Protein AF-A0A1E5NYR9-F1 (afdb_monomer_lite)

InterPro domains:
  IPR059832 PA14_33160 family [PF27144] (4-61)

Sequence (67 aa):
MTDDLATLNLQKINNFMATVGAEGFDQSIAEQVDRARAAQASGDTREAIAISSKVLQRLGNMERGGV

Foldseek 3Di:
DLLVLLVVLLVVVVVLCVVVDPVLDDPVLVVLSVVLVVCSVVVVSVSNNVSSVVSVVVSVCCVVVPD

pLDDT: mean 85.4, std 12.21, range [44.09, 96.19]

Structure (mmCIF, N/CA/C/O backbone):
data_AF-A0A1E5NYR9-F1
#
_entry.id   AF-A0A1E5NYR9-F1
#
loop_
_atom_site.group_PDB
_atom_site.id
_atom_site.type_symbol
_atom_site.label_atom_id
_atom_site.label_alt_id
_atom_site.label_comp_id
_atom_site.label_asym_id
_atom_site.label_entity_id
_atom_site.label_seq_id
_atom_site.pdbx_PDB_ins_code
_atom_site.Cartn_x
_atom_site.Cartn_y
_atom_site.Cartn_z
_atom_site.occupancy
_atom_site.B_iso_or_equiv
_atom_site.auth_seq_id
_atom_site.auth_comp_id
_atom_site.auth_asym_id
_atom_site.auth_atom_id
_atom_site.pdbx_PDB_model_num
ATOM 1 N N . MET A 1 1 ? -5.393 9.681 12.257 1.00 60.59 1 MET A N 1
ATOM 2 C CA . MET A 1 1 ? -4.927 9.919 10.872 1.00 60.59 1 MET A CA 1
ATOM 3 C C . MET A 1 1 ? -4.011 8.796 10.369 1.00 60.59 1 MET A C 1
ATOM 5 O O . MET A 1 1 ? -3.178 9.014 9.502 1.00 60.59 1 MET A O 1
ATOM 9 N N . THR A 1 2 ? -4.132 7.571 10.890 1.00 63.41 2 THR A N 1
ATOM 10 C CA . THR A 1 2 ? -3.464 6.388 10.318 1.00 63.41 2 THR A CA 1
ATOM 11 C C . THR A 1 2 ? -4.117 5.971 9.000 1.00 63.41 2 THR A C 1
ATOM 13 O O . THR A 1 2 ? -3.433 5.521 8.088 1.00 63.41 2 THR A O 1
ATOM 16 N N . ASP A 1 3 ? -5.425 6.186 8.871 1.00 68.44 3 ASP A N 1
ATOM 17 C CA . ASP A 1 3 ? -6.211 5.844 7.681 1.00 68.44 3 ASP A CA 1
ATOM 18 C C . ASP A 1 3 ? -5.788 6.659 6.458 1.00 68.44 3 ASP A C 1
ATOM 20 O O . ASP A 1 3 ? -5.656 6.119 5.357 1.00 68.44 3 ASP A O 1
ATOM 24 N N . ASP A 1 4 ? -5.443 7.929 6.675 1.00 84.75 4 ASP A N 1
ATOM 25 C CA . ASP A 1 4 ? -4.839 8.786 5.658 1.00 84.75 4 ASP A CA 1
ATOM 26 C C . ASP A 1 4 ? -3.497 8.225 5.173 1.00 84.75 4 ASP A C 1
ATOM 28 O O . ASP A 1 4 ? -3.227 8.211 3.974 1.00 84.75 4 ASP A O 1
ATOM 32 N N . LEU A 1 5 ? -2.661 7.707 6.080 1.00 89.56 5 LEU A N 1
ATOM 33 C CA . LEU A 1 5 ? -1.343 7.179 5.723 1.00 89.56 5 LEU A CA 1
ATOM 34 C C . LEU A 1 5 ? -1.436 5.878 4.912 1.00 89.56 5 LEU A C 1
ATOM 36 O O . LEU A 1 5 ? -0.716 5.733 3.924 1.00 89.56 5 LEU A O 1
ATOM 40 N N . ALA A 1 6 ? -2.330 4.956 5.287 1.00 91.12 6 ALA A N 1
ATOM 41 C CA . ALA A 1 6 ? -2.595 3.745 4.502 1.00 91.12 6 ALA A CA 1
ATOM 42 C C . ALA A 1 6 ? -3.063 4.104 3.082 1.00 91.12 6 ALA A C 1
ATOM 44 O O . ALA A 1 6 ? -2.507 3.614 2.093 1.00 91.12 6 ALA A O 1
ATOM 45 N N . THR A 1 7 ? -4.008 5.045 2.991 1.00 93.00 7 THR A N 1
ATOM 46 C CA . THR A 1 7 ? -4.569 5.519 1.723 1.00 93.00 7 THR A CA 1
ATOM 47 C C . THR A 1 7 ? -3.497 6.163 0.844 1.00 93.00 7 THR A C 1
ATOM 49 O O . THR A 1 7 ? -3.366 5.815 -0.331 1.00 93.00 7 THR A O 1
ATOM 52 N N . LEU A 1 8 ? -2.682 7.061 1.406 1.00 94.75 8 LEU A N 1
ATOM 53 C CA . LEU A 1 8 ? -1.587 7.726 0.695 1.00 94.75 8 LEU A CA 1
ATOM 54 C C . LEU A 1 8 ? -0.535 6.731 0.199 1.00 94.75 8 LEU A C 1
ATOM 56 O O . LEU A 1 8 ? -0.046 6.859 -0.926 1.00 94.75 8 LEU A O 1
ATOM 60 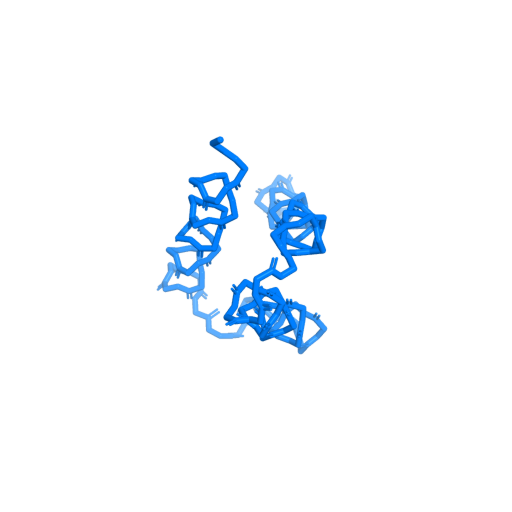N N . ASN A 1 9 ? -0.185 5.729 1.007 1.00 93.62 9 ASN A N 1
ATOM 61 C CA . ASN A 1 9 ? 0.776 4.715 0.593 1.00 93.62 9 ASN A CA 1
ATOM 62 C C . ASN A 1 9 ? 0.236 3.876 -0.570 1.00 93.62 9 ASN A C 1
ATOM 64 O O . ASN A 1 9 ? 0.940 3.692 -1.562 1.00 93.62 9 ASN A O 1
ATOM 68 N N . LEU A 1 10 ? -1.016 3.411 -0.491 1.00 93.56 10 LEU A N 1
ATOM 69 C CA . LEU A 1 10 ? -1.652 2.661 -1.577 1.00 93.56 10 LEU A CA 1
ATOM 70 C C . LEU A 1 10 ? -1.766 3.491 -2.861 1.00 93.56 10 LEU A C 1
ATOM 72 O O . LEU A 1 10 ? -1.508 2.965 -3.941 1.00 93.56 10 LEU A O 1
ATOM 76 N N . GLN A 1 11 ? -2.086 4.785 -2.766 1.00 94.19 11 GLN A N 1
ATOM 77 C CA . GLN A 1 11 ? -2.094 5.684 -3.926 1.00 94.19 11 GLN A CA 1
ATOM 78 C C . GLN A 1 11 ? -0.717 5.775 -4.593 1.00 94.19 11 GLN A C 1
ATOM 80 O O . GLN A 1 11 ? -0.619 5.634 -5.810 1.00 94.19 11 GLN A O 1
ATOM 85 N N . LYS A 1 12 ? 0.359 5.946 -3.813 1.00 92.44 12 LYS A N 1
ATOM 86 C CA . LYS A 1 12 ? 1.729 5.974 -4.352 1.00 92.44 12 LYS A CA 1
ATOM 87 C C . LYS A 1 12 ? 2.091 4.674 -5.065 1.00 92.44 12 LYS A C 1
ATOM 89 O O . LYS A 1 12 ? 2.658 4.721 -6.152 1.00 92.44 12 LYS A O 1
ATOM 94 N N . ILE A 1 13 ? 1.733 3.528 -4.486 1.00 91.62 13 ILE A N 1
ATOM 95 C CA . ILE A 1 13 ? 1.995 2.224 -5.105 1.00 91.62 13 ILE A CA 1
ATOM 96 C C . ILE A 1 13 ? 1.220 2.076 -6.418 1.00 91.62 13 ILE A C 1
ATOM 98 O O . ILE A 1 13 ? 1.791 1.648 -7.416 1.00 91.62 13 ILE A O 1
ATOM 102 N N . ASN A 1 14 ? -0.052 2.476 -6.445 1.00 90.19 14 ASN A N 1
ATOM 103 C CA . ASN A 1 14 ? -0.870 2.431 -7.658 1.00 90.19 14 ASN A CA 1
ATOM 104 C C . ASN A 1 14 ? -0.300 3.310 -8.770 1.00 90.19 14 ASN A C 1
ATOM 106 O O . ASN A 1 14 ? -0.247 2.878 -9.918 1.00 90.19 14 ASN A O 1
ATOM 110 N N . ASN A 1 15 ? 0.170 4.509 -8.427 1.00 90.69 15 ASN A N 1
ATOM 111 C CA . ASN A 1 15 ? 0.822 5.397 -9.385 1.00 90.69 15 ASN A CA 1
ATOM 112 C C . ASN A 1 15 ? 2.115 4.778 -9.928 1.00 90.69 15 ASN A C 1
ATOM 114 O O . ASN A 1 15 ? 2.385 4.874 -11.124 1.00 90.69 15 ASN A O 1
ATOM 118 N N . PHE A 1 16 ? 2.885 4.095 -9.079 1.00 87.44 16 PHE A N 1
ATOM 119 C CA . PHE A 1 16 ? 4.082 3.386 -9.517 1.00 87.44 16 PHE A CA 1
ATOM 120 C C . PHE 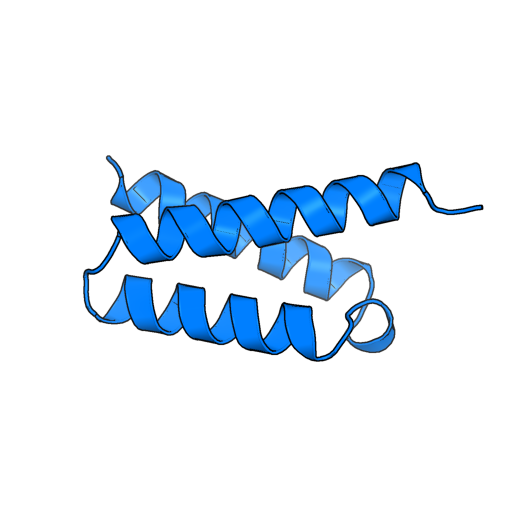A 1 16 ? 3.729 2.229 -10.463 1.00 87.44 16 PHE A C 1
ATOM 122 O O . PHE A 1 16 ? 4.278 2.162 -11.556 1.00 87.44 16 PHE A O 1
ATOM 129 N N . MET A 1 17 ? 2.748 1.387 -10.107 1.00 84.50 17 MET A N 1
ATOM 130 C CA . MET A 1 17 ? 2.209 0.319 -10.973 1.00 84.50 17 MET A CA 1
ATOM 131 C C . MET A 1 17 ? 1.756 0.831 -12.334 1.00 84.50 17 MET A C 1
ATOM 133 O O . MET A 1 17 ? 2.071 0.220 -13.353 1.00 84.50 17 MET A O 1
ATOM 137 N N . ALA A 1 18 ? 1.063 1.967 -12.364 1.00 87.06 18 ALA A N 1
ATOM 138 C CA . ALA A 1 18 ? 0.643 2.591 -13.611 1.00 87.06 18 ALA A CA 1
ATOM 139 C C . ALA A 1 18 ? 1.827 3.104 -14.450 1.00 87.06 18 ALA A C 1
ATOM 141 O O . ALA A 1 18 ? 1.738 3.110 -15.673 1.00 87.06 18 ALA A O 1
ATOM 142 N N . THR A 1 19 ? 2.923 3.521 -13.807 1.00 85.81 19 THR A N 1
ATOM 143 C CA . THR A 1 19 ? 4.100 4.091 -14.482 1.00 85.81 19 THR A CA 1
ATOM 144 C C . THR A 1 19 ? 5.024 3.025 -15.070 1.00 85.81 19 THR A C 1
ATOM 146 O O . THR A 1 19 ? 5.412 3.144 -16.227 1.00 85.81 19 THR A O 1
ATOM 149 N N . VAL A 1 20 ? 5.390 1.992 -14.301 1.00 78.31 20 VAL A N 1
ATOM 150 C CA . VAL A 1 20 ? 6.323 0.947 -14.777 1.00 78.31 20 VAL A CA 1
ATOM 151 C C . VAL A 1 20 ? 5.628 -0.235 -15.461 1.00 78.31 20 VAL A C 1
ATOM 153 O O . VAL A 1 20 ? 6.299 -1.057 -16.078 1.00 78.31 20 VAL A O 1
ATOM 156 N N . GLY A 1 21 ? 4.298 -0.328 -15.379 1.00 71.62 21 GLY A N 1
ATOM 157 C CA . GLY A 1 21 ? 3.536 -1.458 -15.911 1.00 71.62 21 GLY A CA 1
ATOM 158 C C . GLY A 1 21 ? 3.678 -2.732 -15.068 1.00 71.62 21 GLY A C 1
ATOM 159 O O . GLY A 1 21 ? 4.569 -2.862 -14.230 1.00 71.62 21 GLY A O 1
ATOM 160 N N . ALA A 1 22 ? 2.773 -3.692 -15.281 1.00 66.44 22 ALA A N 1
ATOM 161 C CA . ALA A 1 22 ? 2.726 -4.937 -14.508 1.00 66.44 22 ALA A CA 1
ATOM 162 C C . ALA A 1 22 ? 3.999 -5.795 -14.653 1.00 66.44 22 ALA A C 1
ATOM 164 O O . ALA A 1 22 ? 4.343 -6.527 -13.734 1.00 66.44 22 ALA A O 1
ATOM 165 N N . GLU A 1 23 ? 4.721 -5.669 -15.770 1.00 66.31 23 GLU A N 1
ATOM 166 C CA . GLU A 1 23 ? 5.983 -6.381 -16.020 1.00 66.31 23 GLU A CA 1
ATOM 167 C C . GLU A 1 23 ? 7.128 -5.905 -15.110 1.00 66.31 23 GLU A C 1
ATOM 169 O O . GLU A 1 23 ? 8.043 -6.670 -14.818 1.00 66.31 23 GLU A O 1
ATOM 174 N N . GLY A 1 24 ? 7.065 -4.664 -14.611 1.00 66.56 24 GLY A N 1
ATOM 175 C CA . GLY A 1 24 ? 8.026 -4.119 -13.646 1.00 66.56 24 GLY A CA 1
ATOM 176 C C . GLY A 1 24 ? 7.786 -4.575 -12.202 1.00 66.56 24 GLY A C 1
ATOM 177 O O . GLY A 1 24 ? 8.531 -4.187 -11.301 1.00 66.56 24 GLY A O 1
ATOM 178 N N . PHE A 1 25 ? 6.742 -5.371 -1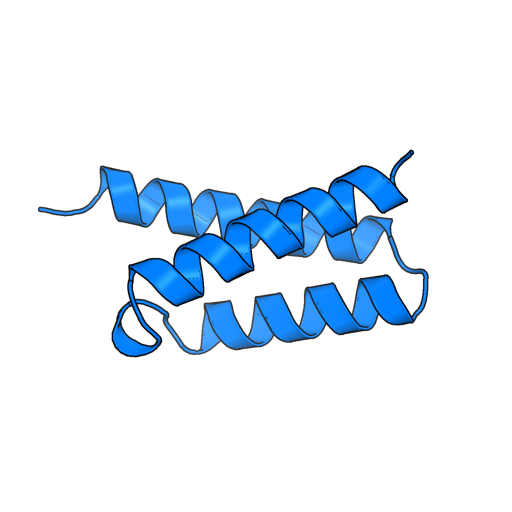1.963 1.00 74.19 25 PHE A N 1
ATOM 179 C CA . PHE A 1 25 ? 6.350 -5.844 -10.645 1.00 74.19 25 PHE A CA 1
ATOM 180 C C . PHE A 1 25 ? 6.436 -7.363 -10.560 1.00 74.19 25 PHE A C 1
ATOM 182 O O . PHE A 1 25 ? 5.725 -8.085 -11.251 1.00 74.19 25 PHE A O 1
ATOM 189 N N . ASP A 1 26 ? 7.257 -7.855 -9.634 1.00 80.50 26 ASP A N 1
ATOM 190 C CA . ASP A 1 26 ? 7.220 -9.266 -9.261 1.00 80.50 26 ASP A CA 1
ATOM 191 C C . ASP A 1 26 ? 5.855 -9.620 -8.638 1.00 80.50 26 ASP A C 1
ATOM 193 O O . ASP A 1 26 ? 5.257 -8.801 -7.924 1.00 80.50 26 ASP A O 1
ATOM 197 N N . GLN A 1 27 ? 5.378 -10.850 -8.863 1.00 83.00 27 GLN A N 1
ATOM 198 C CA . GLN A 1 27 ? 4.107 -11.354 -8.325 1.00 83.00 27 GLN A CA 1
ATOM 199 C C . GLN A 1 27 ? 4.000 -11.135 -6.805 1.00 83.00 27 GLN A C 1
ATOM 201 O O . GLN A 1 27 ? 2.940 -10.761 -6.302 1.00 83.00 27 GLN A O 1
ATOM 206 N N . SER A 1 28 ? 5.120 -11.240 -6.080 1.00 86.25 28 SER A N 1
ATOM 207 C CA . SER A 1 28 ? 5.186 -10.995 -4.637 1.00 86.25 28 SER A CA 1
ATOM 208 C C . SER A 1 28 ? 4.811 -9.562 -4.241 1.00 86.25 28 SER A C 1
ATOM 210 O O . SER A 1 28 ? 4.346 -9.325 -3.121 1.00 86.25 28 SER A O 1
ATOM 212 N N . ILE A 1 29 ? 5.041 -8.572 -5.109 1.00 87.88 29 ILE A N 1
ATOM 213 C CA . ILE A 1 29 ? 4.645 -7.187 -4.841 1.00 87.88 29 ILE A CA 1
ATOM 214 C C . ILE A 1 29 ? 3.147 -7.016 -5.084 1.00 87.88 29 ILE A C 1
ATOM 216 O O . ILE A 1 29 ? 2.481 -6.434 -4.230 1.00 87.88 29 ILE A O 1
ATOM 220 N N . ALA A 1 30 ? 2.610 -7.562 -6.178 1.00 88.31 30 ALA A N 1
ATOM 221 C CA . ALA A 1 30 ? 1.174 -7.521 -6.457 1.00 88.31 30 ALA A CA 1
ATOM 222 C C . ALA A 1 30 ? 0.358 -8.146 -5.308 1.00 88.31 30 ALA A C 1
ATOM 224 O O . ALA A 1 30 ? -0.547 -7.506 -4.775 1.00 88.31 30 ALA A O 1
ATOM 225 N N . GLU A 1 31 ? 0.765 -9.323 -4.820 1.00 92.06 31 GLU A N 1
ATOM 226 C CA . GLU A 1 31 ? 0.130 -9.989 -3.673 1.00 92.06 31 GLU A CA 1
ATOM 227 C C . GLU A 1 31 ? 0.176 -9.140 -2.391 1.00 92.06 31 GLU A C 1
ATOM 229 O O . GLU A 1 31 ? -0.785 -9.096 -1.621 1.00 92.06 31 GLU A O 1
ATOM 234 N N . GLN A 1 32 ? 1.283 -8.432 -2.142 1.00 93.56 32 GLN A N 1
ATOM 235 C CA . GLN A 1 32 ? 1.384 -7.526 -0.995 1.00 93.56 32 GLN A CA 1
ATOM 236 C C . GLN A 1 32 ? 0.474 -6.302 -1.148 1.00 93.56 32 GLN A C 1
ATOM 238 O O . GLN A 1 32 ? -0.108 -5.852 -0.162 1.00 93.56 32 GLN A O 1
ATOM 243 N N . VAL A 1 33 ? 0.307 -5.773 -2.359 1.00 92.38 33 VAL A N 1
ATOM 244 C CA . VAL A 1 33 ? -0.623 -4.666 -2.617 1.00 92.38 33 VAL A CA 1
ATOM 245 C C . VAL A 1 33 ? -2.068 -5.096 -2.378 1.00 92.38 33 VAL A C 1
ATOM 247 O O . VAL A 1 33 ? -2.806 -4.368 -1.712 1.00 92.38 33 VAL A O 1
ATOM 250 N N . ASP A 1 34 ? -2.459 -6.284 -2.839 1.00 93.81 34 ASP A N 1
ATOM 251 C CA . ASP A 1 34 ? -3.787 -6.845 -2.572 1.00 93.81 34 ASP A CA 1
ATOM 252 C C . ASP A 1 34 ? -4.035 -7.050 -1.074 1.00 93.81 34 ASP A C 1
ATOM 254 O O . ASP A 1 34 ? -5.063 -6.621 -0.544 1.00 93.81 34 ASP A O 1
ATOM 258 N N . ARG A 1 35 ? -3.057 -7.599 -0.343 1.00 95.00 35 ARG A N 1
ATOM 259 C CA . ARG A 1 35 ? -3.157 -7.740 1.119 1.00 95.00 35 ARG A CA 1
ATOM 260 C C . ARG A 1 35 ? -3.299 -6.400 1.835 1.00 95.00 35 ARG A C 1
ATOM 262 O O . ARG A 1 35 ? -4.114 -6.286 2.744 1.00 95.00 35 ARG A O 1
ATOM 269 N N . ALA A 1 36 ? -2.545 -5.379 1.427 1.00 94.75 36 ALA A N 1
ATOM 270 C CA . ALA A 1 36 ? -2.658 -4.044 2.011 1.00 94.75 36 ALA A CA 1
ATOM 271 C C . ALA A 1 36 ? -4.043 -3.419 1.759 1.00 94.75 36 ALA A C 1
ATOM 273 O O . ALA A 1 36 ? -4.594 -2.771 2.650 1.00 94.75 36 ALA A O 1
ATOM 274 N N . ARG A 1 37 ? -4.634 -3.648 0.578 1.00 93.31 37 ARG A N 1
ATOM 275 C CA . AR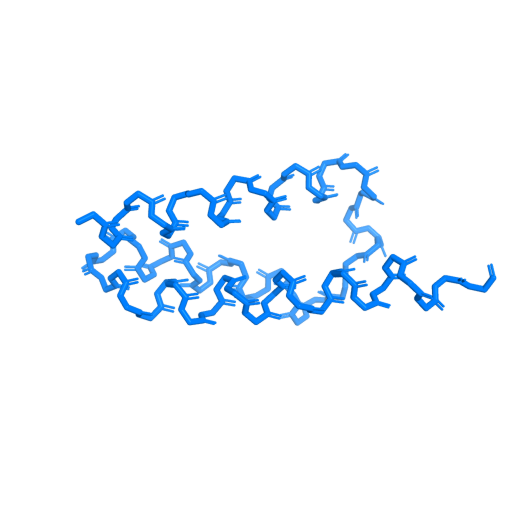G A 1 37 ? -6.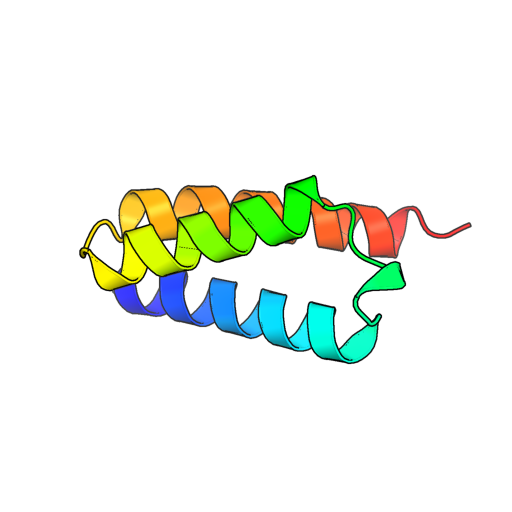003 -3.215 0.251 1.00 93.31 37 ARG A CA 1
ATOM 276 C C . ARG A 1 37 ? -7.044 -3.940 1.099 1.00 93.31 37 ARG A C 1
ATOM 278 O O . ARG A 1 37 ? -7.938 -3.288 1.631 1.00 93.31 37 ARG A O 1
ATOM 285 N N . ALA A 1 38 ? -6.912 -5.256 1.256 1.00 96.00 38 ALA A N 1
ATOM 286 C CA . ALA A 1 38 ? -7.813 -6.060 2.079 1.00 96.00 38 ALA A CA 1
ATOM 287 C C . ALA A 1 38 ? -7.752 -5.659 3.564 1.00 96.00 38 ALA A C 1
ATOM 289 O O . ALA A 1 38 ? -8.796 -5.502 4.199 1.00 96.00 38 ALA A O 1
ATOM 290 N N . ALA A 1 39 ? -6.547 -5.422 4.093 1.00 95.12 39 ALA A N 1
ATOM 291 C CA . ALA A 1 39 ? -6.345 -4.919 5.450 1.00 95.12 39 ALA A CA 1
ATOM 292 C C . ALA A 1 39 ? -7.008 -3.546 5.639 1.00 95.12 39 ALA A C 1
ATOM 294 O O . ALA A 1 39 ? -7.781 -3.362 6.578 1.00 95.12 39 ALA A O 1
ATOM 295 N N . GLN A 1 40 ? -6.808 -2.612 4.698 1.00 92.38 40 GLN A N 1
ATOM 296 C CA . GLN A 1 40 ? -7.450 -1.294 4.753 1.00 92.38 40 GLN A CA 1
ATOM 297 C C . GLN A 1 40 ? -8.982 -1.401 4.704 1.00 92.38 40 GLN A C 1
ATOM 299 O O . GLN A 1 40 ? -9.666 -0.754 5.491 1.00 92.38 40 GLN A O 1
ATOM 304 N N . ALA A 1 41 ? -9.530 -2.230 3.810 1.00 92.75 41 ALA A N 1
ATOM 305 C CA . ALA A 1 41 ? -10.974 -2.435 3.684 1.00 92.75 41 ALA A CA 1
ATOM 306 C C . ALA A 1 41 ? -11.598 -3.087 4.931 1.00 92.75 41 ALA A C 1
ATOM 308 O O . ALA A 1 41 ? -12.763 -2.840 5.233 1.00 92.75 41 ALA A O 1
ATOM 309 N N . SER A 1 42 ? -10.818 -3.882 5.668 1.00 94.38 42 SER A N 1
ATOM 310 C CA . SER A 1 42 ? -11.235 -4.518 6.925 1.00 94.38 42 SER A CA 1
ATOM 311 C C . SER A 1 42 ? -11.065 -3.610 8.151 1.00 94.38 42 SER A C 1
ATOM 313 O O . SER A 1 42 ? -11.405 -4.016 9.260 1.00 94.38 42 SER A O 1
ATOM 315 N N . GLY A 1 43 ? -10.532 -2.394 7.978 1.00 93.00 43 GLY A N 1
ATOM 316 C CA . GLY A 1 43 ? -10.220 -1.473 9.074 1.00 93.00 43 GLY A CA 1
ATOM 317 C C . GLY A 1 43 ? -8.929 -1.805 9.832 1.00 93.00 43 GLY A C 1
ATOM 318 O O . GLY A 1 43 ? -8.641 -1.170 10.847 1.00 93.00 43 GLY A O 1
ATOM 319 N N . ASP A 1 44 ? -8.122 -2.760 9.350 1.00 94.38 44 ASP A N 1
ATOM 320 C CA . ASP A 1 44 ? -6.790 -3.044 9.895 1.00 94.38 44 ASP A CA 1
ATOM 321 C C . ASP A 1 44 ? -5.753 -2.081 9.307 1.00 94.38 44 ASP A C 1
ATOM 323 O O . ASP A 1 44 ? -4.848 -2.411 8.532 1.00 94.38 44 ASP A O 1
ATOM 327 N N . THR A 1 45 ? -5.919 -0.815 9.668 1.00 93.25 45 THR A N 1
ATOM 328 C CA . THR A 1 45 ? -5.124 0.287 9.136 1.00 93.25 45 THR A CA 1
ATOM 329 C C . THR A 1 45 ? -3.641 0.148 9.492 1.00 93.25 45 THR A C 1
ATOM 331 O O . THR A 1 45 ? -2.777 0.582 8.730 1.00 93.25 45 THR A O 1
ATOM 334 N N . ARG A 1 46 ? -3.304 -0.494 10.621 1.00 93.00 46 ARG A N 1
ATOM 335 C CA . ARG A 1 46 ? -1.903 -0.742 11.003 1.00 93.00 46 ARG A CA 1
ATOM 336 C C . ARG A 1 46 ? -1.250 -1.767 10.088 1.00 93.00 46 ARG A C 1
ATOM 338 O O . ARG A 1 46 ? -0.135 -1.517 9.625 1.00 93.00 46 ARG A O 1
ATOM 345 N N . GLU A 1 47 ? -1.928 -2.879 9.806 1.00 94.56 47 GLU A N 1
ATOM 346 C CA . GLU A 1 47 ? -1.419 -3.870 8.860 1.00 94.56 47 GLU A CA 1
ATOM 347 C C . GLU A 1 47 ? -1.305 -3.267 7.452 1.00 94.56 47 GLU A C 1
ATOM 349 O O . GLU A 1 47 ? -0.263 -3.404 6.804 1.00 94.56 47 GLU A O 1
ATOM 354 N N . ALA A 1 48 ? -2.303 -2.490 7.016 1.00 95.19 48 ALA A N 1
ATOM 355 C CA . ALA A 1 48 ? -2.268 -1.793 5.732 1.00 95.19 48 ALA A CA 1
ATOM 356 C C . ALA A 1 48 ? -1.052 -0.856 5.602 1.00 95.19 48 ALA A C 1
ATOM 358 O O . ALA A 1 48 ? -0.360 -0.879 4.579 1.00 95.19 48 ALA A O 1
ATOM 359 N N . ILE A 1 49 ? -0.730 -0.067 6.638 1.00 95.06 49 ILE A N 1
ATOM 360 C CA . ILE A 1 49 ? 0.465 0.799 6.660 1.00 95.06 49 ILE A CA 1
ATOM 361 C C . ILE A 1 49 ? 1.745 -0.036 6.602 1.00 95.06 49 ILE A C 1
ATOM 363 O O . ILE A 1 49 ? 2.654 0.304 5.842 1.00 95.06 49 ILE A O 1
ATOM 367 N N . ALA A 1 50 ? 1.836 -1.111 7.386 1.00 96.12 50 ALA A N 1
ATOM 368 C CA . ALA A 1 50 ? 3.039 -1.937 7.461 1.00 96.12 50 ALA A CA 1
ATOM 369 C C . ALA A 1 50 ? 3.359 -2.592 6.110 1.00 96.12 50 ALA A C 1
ATOM 371 O O . ALA A 1 50 ? 4.490 -2.505 5.623 1.00 96.12 50 ALA A O 1
ATOM 372 N N . ILE A 1 51 ? 2.353 -3.196 5.471 1.00 96.19 51 ILE A N 1
ATOM 373 C CA . ILE A 1 51 ? 2.516 -3.849 4.171 1.00 96.19 51 ILE A CA 1
ATOM 374 C C . ILE A 1 51 ? 2.825 -2.809 3.088 1.00 96.19 51 ILE A C 1
ATOM 376 O O . ILE A 1 51 ? 3.805 -2.953 2.356 1.00 96.19 51 ILE A O 1
ATOM 380 N N . SER A 1 52 ? 2.045 -1.728 3.013 1.00 95.19 52 SER A N 1
ATOM 381 C CA . SER A 1 52 ? 2.228 -0.701 1.981 1.00 95.19 52 SER A CA 1
ATOM 382 C C . SER A 1 52 ? 3.574 0.031 2.098 1.00 95.19 52 SER A C 1
ATOM 384 O O . SER A 1 52 ? 4.232 0.273 1.088 1.00 95.19 52 SER A O 1
ATOM 386 N N . SER A 1 53 ? 4.060 0.299 3.314 1.00 95.38 53 SER A N 1
ATOM 387 C CA . SER A 1 53 ? 5.385 0.905 3.527 1.00 95.38 53 SER A CA 1
ATOM 388 C C . SER A 1 53 ? 6.518 -0.012 3.061 1.00 95.38 53 SER A C 1
ATOM 390 O O . SER A 1 53 ? 7.474 0.446 2.435 1.00 95.38 53 SER A O 1
ATOM 392 N N . LYS A 1 54 ? 6.399 -1.324 3.309 1.00 93.56 54 LYS A N 1
ATOM 393 C CA . LYS A 1 54 ? 7.374 -2.319 2.843 1.00 93.56 54 LYS A CA 1
ATOM 394 C C . LYS A 1 54 ? 7.405 -2.409 1.319 1.00 93.56 54 LYS A C 1
ATOM 396 O O . LYS A 1 54 ? 8.487 -2.506 0.739 1.00 93.56 54 LYS A O 1
ATOM 401 N N . VAL A 1 55 ? 6.240 -2.349 0.672 1.00 92.94 55 VAL A N 1
ATOM 402 C CA . VAL A 1 55 ? 6.148 -2.295 -0.792 1.00 92.94 55 VAL A CA 1
ATOM 403 C C . VAL A 1 55 ? 6.829 -1.033 -1.322 1.00 92.94 55 VAL A C 1
ATOM 405 O O . VAL A 1 55 ? 7.694 -1.145 -2.183 1.00 92.94 55 VAL A O 1
ATOM 408 N N . LEU A 1 56 ? 6.541 0.144 -0.758 1.00 92.00 56 LEU A N 1
ATOM 409 C CA . LEU A 1 56 ? 7.193 1.397 -1.159 1.00 92.00 56 LEU A CA 1
ATOM 410 C C . LEU A 1 56 ? 8.718 1.361 -0.992 1.00 92.00 56 LEU A C 1
ATOM 412 O O . LEU A 1 56 ? 9.431 1.838 -1.870 1.00 92.00 56 LEU A O 1
ATOM 416 N N . GLN A 1 57 ? 9.237 0.764 0.086 1.00 91.12 57 GLN A N 1
ATOM 417 C CA . GLN A 1 57 ? 10.683 0.566 0.236 1.00 91.12 57 GLN A CA 1
ATOM 418 C C . GLN A 1 57 ? 11.269 -0.306 -0.877 1.00 91.12 57 GLN A C 1
ATOM 420 O O . GLN A 1 57 ? 12.338 0.009 -1.395 1.00 91.12 57 GLN A O 1
ATOM 425 N N . ARG A 1 58 ? 10.589 -1.396 -1.254 1.00 88.19 58 ARG A N 1
ATOM 426 C CA . ARG A 1 58 ? 11.035 -2.252 -2.362 1.00 88.19 58 ARG A CA 1
ATOM 427 C C . ARG A 1 58 ? 11.019 -1.498 -3.689 1.00 88.19 58 ARG A C 1
ATOM 429 O O . ARG A 1 58 ? 11.998 -1.577 -4.418 1.00 88.19 58 ARG A O 1
ATOM 436 N N . LEU A 1 59 ? 9.963 -0.730 -3.957 1.00 85.69 59 LEU A N 1
ATOM 437 C CA . LEU A 1 59 ? 9.848 0.089 -5.166 1.00 85.69 59 LEU A CA 1
ATOM 438 C C . LEU A 1 59 ? 10.958 1.142 -5.249 1.00 85.69 59 LEU A C 1
ATOM 440 O O . LEU A 1 59 ? 11.656 1.212 -6.255 1.00 85.69 59 LEU A O 1
ATOM 444 N N . GLY A 1 60 ? 11.214 1.870 -4.159 1.00 83.62 60 GLY A N 1
ATOM 445 C CA . GLY A 1 60 ? 12.306 2.845 -4.107 1.00 83.62 60 GLY A CA 1
ATOM 446 C C . GLY A 1 60 ? 13.701 2.219 -4.239 1.00 83.62 60 GLY A C 1
ATOM 447 O O . GLY A 1 60 ? 14.632 2.874 -4.706 1.00 83.62 60 GLY A O 1
ATOM 448 N N . ASN A 1 61 ? 13.870 0.949 -3.856 1.00 81.56 61 ASN A N 1
ATOM 449 C CA . ASN A 1 61 ? 15.107 0.209 -4.111 1.00 81.56 61 ASN A CA 1
ATOM 450 C C . ASN A 1 61 ? 15.231 -0.225 -5.580 1.00 81.56 61 ASN A C 1
ATOM 452 O O . ASN A 1 61 ? 16.349 -0.260 -6.083 1.00 81.56 61 ASN A O 1
ATOM 456 N N . MET A 1 62 ? 14.124 -0.516 -6.272 1.00 73.81 62 MET A N 1
ATOM 457 C CA . MET A 1 62 ? 14.135 -0.797 -7.714 1.00 73.81 62 MET A CA 1
ATOM 458 C C . MET A 1 62 ? 14.454 0.460 -8.533 1.00 73.81 62 MET A C 1
ATOM 460 O O . MET A 1 62 ? 15.263 0.377 -9.448 1.00 73.81 62 MET A O 1
ATOM 464 N N . GLU A 1 63 ? 13.926 1.634 -8.158 1.00 68.62 63 GLU A N 1
ATOM 465 C CA . GLU A 1 63 ? 14.294 2.909 -8.804 1.00 68.62 63 GLU A CA 1
ATOM 466 C C . GLU A 1 63 ? 15.780 3.257 -8.650 1.00 68.62 63 GLU A C 1
ATOM 468 O O . GLU A 1 63 ? 16.386 3.774 -9.582 1.00 68.62 63 GLU A O 1
ATOM 473 N N . ARG A 1 64 ? 16.389 2.989 -7.484 1.00 66.38 64 ARG A N 1
ATOM 474 C CA . ARG A 1 64 ? 17.820 3.279 -7.255 1.00 66.38 64 ARG A CA 1
ATOM 475 C C . ARG A 1 64 ? 18.771 2.182 -7.731 1.00 66.38 64 ARG A C 1
ATOM 477 O O . ARG A 1 64 ? 19.956 2.455 -7.881 1.00 66.38 64 ARG A O 1
ATOM 484 N N . GLY A 1 65 ? 18.280 0.954 -7.869 1.00 55.53 65 GLY A N 1
ATOM 485 C CA . GLY A 1 65 ? 19.047 -0.215 -8.304 1.00 55.53 65 GLY A CA 1
ATOM 486 C C . GLY A 1 65 ? 18.921 -0.517 -9.797 1.00 55.53 65 GLY A C 1
ATOM 487 O O . GLY A 1 65 ? 19.497 -1.505 -10.249 1.00 55.53 65 GLY A O 1
ATOM 488 N N . GLY A 1 66 ? 18.166 0.297 -10.543 1.00 51.66 66 GLY A N 1
ATOM 489 C CA . GLY A 1 66 ? 18.176 0.285 -12.000 1.00 51.66 66 GLY A CA 1
ATOM 490 C C . GLY A 1 66 ? 19.588 0.576 -12.506 1.00 51.66 66 GLY A C 1
ATOM 491 O O . GLY A 1 66 ? 20.168 1.597 -12.144 1.00 51.66 66 GLY A O 1
ATOM 492 N N . VAL A 1 67 ? 20.127 -0.382 -13.260 1.00 44.09 67 VAL A N 1
ATOM 493 C CA . VAL A 1 67 ? 21.435 -0.370 -13.936 1.00 44.09 67 VAL A CA 1
ATOM 494 C C . VAL A 1 67 ? 21.744 0.917 -14.696 1.00 44.0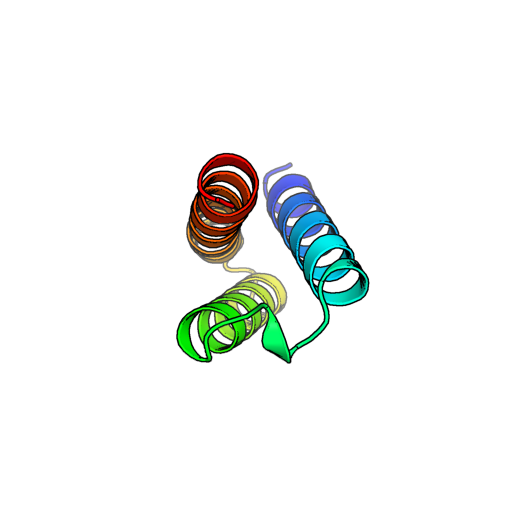9 67 VAL A C 1
ATOM 496 O O . VAL A 1 67 ? 20.812 1.495 -15.298 1.00 44.09 67 VAL A O 1
#

Secondary structure (DSSP, 8-state):
-HHHHHHHHHHHHHHHHHHH-GGGS-HHHHHHHHHHHHHHHTT-HHHHHHHHHHHHHHHHHHHHH--

Radius of gyration: 11.64 Å; chains: 1; bounding box: 33×21×27 Å

Organism: NCBI:txid285458